Protein AF-A0A7R9YAB3-F1 (afdb_monomer_lite)

Organism: NCBI:txid172671

Secondary structure (DSSP, 8-state):
--------------PPPPTT-HHHHHHHHHHHHHHHHHGGGS-TTPPP---HHHHHHHHHHHHHHHHHS-SS---PSS-------TT-HHHHHHHHHHH---S-----

Sequence (108 aa):
MANNGSGNNEAATVTPPPPGDAEAEDAFVSEIIDELLEVRGARPGQLVRLSLQQITWLCTRARQIFLDQPMLLELAAPLKICGDVHGQYYDLLRLFEYGGVSPEGHHP

Foldseek 3Di:
DDDDPPPPPPPPCPPQDDPPDVVSVVVLVVVVVVLLLVCLPPDQPDDRDDDPVSVVVVVVVVVVVVVVDDPDDDDDDDDDDDDDCPPRSNVVSVCCVVVPVPPDPDDD

pLDDT: mean 73.59, std 16.18, range [33.53, 90.62]

Structure (mmCIF, N/CA/C/O backbone):
data_AF-A0A7R9YAB3-F1
#
_entry.id   AF-A0A7R9YAB3-F1
#
loop_
_atom_site.group_PDB
_atom_site.id
_atom_site.type_symbol
_atom_site.label_atom_id
_atom_site.label_alt_id
_atom_site.label_comp_id
_atom_site.label_asym_id
_atom_site.label_entity_id
_atom_site.label_seq_id
_atom_site.pdbx_PDB_ins_code
_atom_site.Cartn_x
_atom_site.Cartn_y
_atom_site.Cartn_z
_atom_site.occupancy
_atom_site.B_iso_or_equiv
_atom_site.auth_seq_id
_atom_site.auth_comp_id
_atom_site.auth_asym_id
_atom_site.auth_atom_id
_atom_site.pdbx_PDB_model_num
ATOM 1 N N . MET A 1 1 ? 22.317 42.565 -0.886 1.00 41.75 1 MET A N 1
ATOM 2 C CA . MET A 1 1 ? 21.255 42.554 -1.915 1.00 41.75 1 MET A CA 1
ATOM 3 C C . MET A 1 1 ? 21.146 41.141 -2.465 1.00 41.75 1 MET A C 1
ATOM 5 O O . MET A 1 1 ? 22.153 40.686 -2.977 1.00 41.75 1 MET A O 1
ATOM 9 N N . ALA A 1 2 ? 19.975 40.511 -2.271 1.00 46.88 2 ALA A N 1
ATOM 10 C CA . ALA A 1 2 ? 19.315 39.453 -3.068 1.00 46.88 2 ALA A CA 1
ATOM 11 C C . ALA A 1 2 ? 20.154 38.233 -3.549 1.00 46.88 2 ALA A C 1
ATOM 13 O O . ALA A 1 2 ? 21.220 38.393 -4.113 1.00 46.88 2 ALA A O 1
ATOM 14 N N . ASN A 1 3 ? 19.730 36.971 -3.454 1.00 46.16 3 ASN A N 1
ATOM 15 C CA . ASN A 1 3 ? 18.385 36.414 -3.359 1.00 46.16 3 ASN A CA 1
ATOM 16 C C . ASN A 1 3 ? 18.479 34.947 -2.888 1.00 46.16 3 ASN A C 1
ATOM 18 O O . ASN A 1 3 ? 19.230 34.166 -3.471 1.00 46.16 3 ASN A O 1
ATOM 22 N N . ASN A 1 4 ? 17.682 34.575 -1.886 1.00 48.88 4 ASN A N 1
ATOM 23 C CA . ASN A 1 4 ? 17.356 33.182 -1.600 1.00 48.88 4 ASN A CA 1
ATOM 24 C C . ASN A 1 4 ? 16.387 32.693 -2.685 1.00 48.88 4 ASN A C 1
ATOM 26 O O . ASN A 1 4 ? 15.224 33.091 -2.705 1.00 48.88 4 ASN A O 1
ATOM 30 N N . GLY A 1 5 ? 16.857 31.827 -3.580 1.00 47.94 5 GLY A N 1
ATOM 31 C CA . GLY A 1 5 ? 16.009 31.097 -4.521 1.00 47.94 5 GLY A CA 1
ATOM 32 C C . GLY A 1 5 ? 15.330 29.923 -3.830 1.00 47.94 5 GLY A C 1
ATOM 33 O O . GLY A 1 5 ? 15.774 28.786 -3.957 1.00 47.94 5 GLY A O 1
ATOM 34 N N . SER A 1 6 ? 14.270 30.222 -3.079 1.00 49.72 6 SER A N 1
ATOM 35 C CA . SER A 1 6 ? 13.318 29.243 -2.555 1.00 49.72 6 SER A CA 1
ATOM 36 C C . SER A 1 6 ? 12.574 28.606 -3.734 1.00 49.72 6 SER A C 1
ATOM 38 O O . SER A 1 6 ? 11.537 29.098 -4.169 1.00 49.72 6 SER A O 1
ATOM 40 N N . GLY A 1 7 ? 13.125 27.528 -4.288 1.00 42.25 7 GLY A N 1
ATOM 41 C CA . GLY A 1 7 ? 12.384 26.606 -5.143 1.00 42.25 7 GLY A CA 1
ATOM 42 C C . GLY A 1 7 ? 11.499 25.743 -4.257 1.00 42.25 7 GLY A C 1
ATOM 43 O O . GLY A 1 7 ? 11.808 24.581 -4.011 1.00 42.25 7 GLY A O 1
ATOM 44 N N . ASN A 1 8 ? 10.463 26.353 -3.682 1.00 47.34 8 ASN A N 1
ATOM 45 C CA . ASN A 1 8 ? 9.457 25.628 -2.928 1.00 47.34 8 ASN A CA 1
ATOM 46 C C . ASN A 1 8 ? 8.755 24.702 -3.910 1.00 47.34 8 ASN A C 1
ATOM 48 O O . ASN A 1 8 ? 8.099 25.170 -4.836 1.00 47.34 8 ASN A O 1
ATOM 52 N N . ASN A 1 9 ? 8.934 23.402 -3.686 1.00 50.38 9 ASN A N 1
ATOM 53 C CA . ASN A 1 9 ? 8.093 22.359 -4.239 1.00 50.38 9 ASN A CA 1
ATOM 54 C C . ASN A 1 9 ? 6.643 22.823 -4.122 1.00 50.38 9 ASN A C 1
ATOM 56 O O . ASN A 1 9 ? 6.139 22.998 -3.009 1.00 50.38 9 ASN A O 1
ATOM 60 N N . GLU A 1 10 ? 6.009 23.051 -5.266 1.00 44.78 10 GLU A N 1
ATOM 61 C CA . GLU A 1 10 ? 4.565 23.139 -5.376 1.00 44.78 10 GLU A CA 1
ATOM 62 C C . GLU A 1 10 ? 4.031 21.810 -4.844 1.00 44.78 10 GLU A C 1
ATOM 64 O O . GLU A 1 10 ? 4.036 20.784 -5.520 1.00 44.78 10 GLU A O 1
ATOM 69 N N . ALA A 1 11 ? 3.700 21.810 -3.553 1.00 45.22 11 ALA A N 1
ATOM 70 C CA . ALA A 1 11 ? 2.953 20.756 -2.913 1.00 45.22 11 ALA A CA 1
ATOM 71 C C . ALA A 1 11 ? 1.611 20.731 -3.633 1.00 45.22 11 ALA A C 1
ATOM 73 O O . ALA A 1 11 ? 0.741 21.554 -3.347 1.00 45.22 11 ALA A O 1
ATOM 74 N N . ALA A 1 12 ? 1.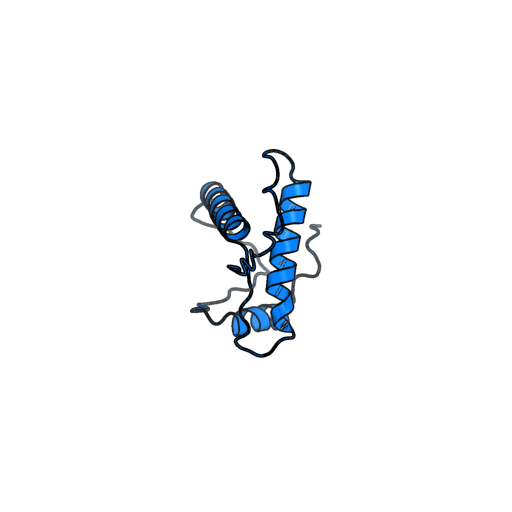494 19.839 -4.619 1.00 47.62 12 ALA A N 1
ATOM 75 C CA . ALA A 1 12 ? 0.223 19.445 -5.182 1.00 47.62 12 ALA A CA 1
ATOM 76 C C . ALA A 1 12 ? -0.698 19.169 -3.994 1.00 47.62 12 ALA A C 1
ATOM 78 O O . ALA A 1 12 ? -0.440 18.297 -3.163 1.00 47.62 12 ALA A O 1
ATOM 79 N N . THR A 1 13 ? -1.693 20.031 -3.844 1.00 45.34 13 THR A N 1
ATOM 80 C CA . THR A 1 13 ? -2.671 20.018 -2.769 1.00 45.34 13 THR A CA 1
ATOM 81 C C . THR A 1 13 ? -3.620 18.851 -2.999 1.00 45.34 13 THR A C 1
ATOM 83 O O . THR A 1 13 ? -4.788 19.063 -3.319 1.00 45.34 13 THR A O 1
ATOM 86 N N . VAL A 1 14 ? -3.135 17.616 -2.868 1.00 57.91 14 VAL A N 1
ATOM 87 C CA . VAL A 1 14 ? -4.018 16.458 -2.768 1.00 57.91 14 VAL A CA 1
ATOM 88 C C . VAL A 1 14 ? -4.527 16.452 -1.337 1.00 57.91 14 VAL A C 1
ATOM 90 O O . VAL A 1 14 ? -3.925 15.908 -0.413 1.00 57.91 14 VAL A O 1
ATOM 93 N N . THR A 1 15 ? -5.601 17.208 -1.133 1.00 61.09 15 THR A N 1
ATOM 94 C CA . THR A 1 15 ? -6.268 17.266 0.161 1.00 61.09 15 THR A CA 1
ATOM 95 C C . THR A 1 15 ? -6.844 15.874 0.409 1.00 61.09 15 THR A C 1
ATOM 97 O O . THR A 1 15 ? -7.540 15.372 -0.475 1.00 61.09 15 THR A O 1
ATOM 100 N N . PRO A 1 16 ? -6.539 15.221 1.547 1.00 62.97 16 PRO A N 1
ATOM 101 C CA . PRO A 1 16 ? -7.085 13.901 1.827 1.00 62.97 16 PRO A CA 1
ATOM 102 C C . PRO A 1 16 ? -8.616 13.968 1.751 1.00 62.97 16 PRO A C 1
ATOM 104 O O . PRO A 1 16 ? -9.187 14.974 2.196 1.00 62.97 16 PRO A O 1
ATOM 107 N N . PRO A 1 17 ? -9.269 12.942 1.175 1.00 64.88 17 PRO A N 1
ATOM 108 C CA . PRO A 1 17 ? -10.709 12.960 0.982 1.00 64.88 17 PRO A CA 1
ATOM 109 C C . PRO A 1 17 ? -11.411 13.208 2.326 1.00 64.88 17 PRO A C 1
ATOM 111 O O . PRO A 1 17 ? -10.975 12.676 3.357 1.00 64.88 17 PRO A O 1
ATOM 114 N N . PRO A 1 18 ? -12.455 14.054 2.356 1.00 63.22 18 PRO A N 1
ATOM 115 C CA . PRO A 1 18 ? -13.238 14.256 3.563 1.00 63.22 18 PRO A CA 1
ATOM 116 C C . PRO A 1 18 ? -13.835 12.915 4.030 1.00 63.22 18 PRO A C 1
ATOM 118 O O . PRO A 1 18 ? -14.231 12.087 3.208 1.00 63.22 18 PRO A O 1
ATOM 121 N N . PRO A 1 19 ? -13.890 12.667 5.351 1.00 62.88 19 PRO A N 1
ATOM 122 C CA . PRO A 1 19 ? -14.380 11.403 5.884 1.00 62.88 19 PRO A CA 1
ATOM 123 C C . PRO A 1 19 ? -15.870 11.237 5.555 1.00 62.88 19 PRO A C 1
ATOM 125 O O . PRO A 1 19 ? -16.703 11.957 6.103 1.00 62.88 19 PRO A O 1
ATOM 128 N N . GLY A 1 20 ? -16.197 10.285 4.677 1.00 64.88 20 GLY A N 1
ATOM 129 C CA . GLY A 1 20 ? -17.578 9.945 4.312 1.00 64.88 20 GLY A CA 1
ATOM 130 C C . GLY A 1 20 ? -17.830 9.733 2.818 1.00 64.88 20 GLY A C 1
ATOM 131 O O . GLY A 1 20 ? -18.824 9.095 2.477 1.00 64.88 20 GLY A O 1
ATOM 132 N N . ASP A 1 21 ? -16.925 10.188 1.948 1.00 75.69 21 ASP A N 1
ATOM 133 C CA . ASP A 1 21 ? -17.105 10.113 0.495 1.00 75.69 21 ASP A CA 1
ATOM 134 C C . ASP A 1 21 ? -16.304 8.942 -0.095 1.00 75.69 21 ASP A C 1
ATOM 136 O O . ASP A 1 21 ? -15.131 9.082 -0.443 1.00 75.69 21 ASP A O 1
ATOM 140 N N . ALA A 1 22 ? -16.941 7.771 -0.218 1.00 76.81 22 ALA A N 1
ATOM 141 C CA . ALA A 1 22 ? -16.310 6.565 -0.772 1.00 76.81 22 ALA A CA 1
ATOM 142 C C . ALA A 1 22 ? -15.752 6.785 -2.192 1.00 76.81 22 ALA A C 1
ATOM 144 O O . ALA A 1 22 ? -14.655 6.333 -2.499 1.00 76.81 22 ALA A O 1
ATOM 145 N N . GLU A 1 23 ? -16.450 7.561 -3.026 1.00 79.00 23 GLU A N 1
ATOM 146 C CA . GLU A 1 23 ? -16.000 7.908 -4.383 1.00 79.00 23 GLU A CA 1
ATOM 147 C C . GLU A 1 23 ? -14.689 8.714 -4.379 1.00 79.00 23 GLU A C 1
ATOM 149 O O . GLU A 1 23 ? -13.849 8.554 -5.263 1.00 79.00 23 GLU A O 1
ATOM 154 N N . ALA A 1 24 ? -14.489 9.567 -3.369 1.00 80.31 24 ALA A N 1
ATOM 155 C CA . ALA A 1 24 ? -13.267 10.349 -3.225 1.00 80.31 24 ALA A CA 1
ATOM 156 C C . ALA A 1 24 ? -12.107 9.493 -2.690 1.00 80.31 24 ALA A C 1
ATOM 158 O O . ALA A 1 24 ? -10.963 9.702 -3.092 1.00 80.31 24 ALA A O 1
ATOM 159 N N . GLU A 1 25 ? -12.392 8.517 -1.818 1.00 81.75 25 GLU A N 1
ATOM 160 C CA . GLU A 1 25 ? -11.401 7.513 -1.407 1.00 81.75 25 GLU A CA 1
ATOM 161 C C . GLU A 1 25 ? -10.942 6.672 -2.603 1.00 81.75 25 GLU A C 1
ATOM 163 O O . GLU A 1 25 ? -9.738 6.522 -2.808 1.00 81.75 25 GLU A O 1
ATOM 168 N N . ASP A 1 26 ? -11.874 6.185 -3.423 1.00 84.19 26 ASP A N 1
ATOM 169 C CA . ASP A 1 26 ? -11.561 5.374 -4.604 1.00 84.19 26 ASP A CA 1
ATOM 170 C C . ASP A 1 26 ? -10.755 6.164 -5.643 1.00 84.19 26 ASP A C 1
ATOM 172 O O . ASP A 1 26 ? -9.779 5.650 -6.199 1.00 84.19 26 ASP A O 1
ATOM 176 N N . ALA A 1 27 ? -11.103 7.434 -5.872 1.00 84.38 27 ALA A N 1
ATOM 177 C CA . ALA A 1 27 ? -10.340 8.319 -6.751 1.00 84.38 27 ALA A CA 1
ATOM 178 C C . ALA A 1 27 ? -8.908 8.545 -6.234 1.00 84.38 27 ALA A C 1
ATOM 180 O O . ALA A 1 27 ? -7.951 8.460 -7.003 1.00 84.38 27 ALA A O 1
ATOM 181 N N . PHE A 1 28 ? -8.748 8.767 -4.926 1.00 85.88 28 PHE A N 1
ATOM 182 C CA . PHE A 1 28 ? -7.442 8.959 -4.293 1.00 85.88 28 PHE A CA 1
ATOM 183 C C . PHE A 1 28 ? -6.577 7.690 -4.343 1.00 85.88 28 PHE A C 1
ATOM 185 O O . PHE A 1 28 ? -5.376 7.752 -4.601 1.00 85.88 28 PHE A O 1
ATOM 192 N N . VAL A 1 29 ? -7.181 6.517 -4.131 1.00 88.06 29 VAL A N 1
ATOM 193 C CA . VAL A 1 29 ? -6.501 5.222 -4.281 1.00 88.06 29 VAL A CA 1
ATOM 194 C C . VAL A 1 29 ? -6.069 5.004 -5.727 1.00 88.06 29 VAL A C 1
ATOM 196 O O . VAL A 1 29 ? -4.937 4.583 -5.961 1.00 88.06 29 VAL A O 1
ATOM 199 N N . SER A 1 30 ? -6.939 5.317 -6.688 1.00 86.31 30 SER A N 1
ATOM 200 C CA . SER A 1 30 ? -6.646 5.173 -8.117 1.00 86.31 30 SER A CA 1
ATOM 201 C C . SER A 1 30 ? -5.458 6.040 -8.538 1.00 86.31 30 SER A C 1
ATOM 203 O O . SER A 1 30 ? -4.553 5.540 -9.196 1.00 86.31 30 SER A O 1
ATOM 205 N N . GLU A 1 31 ? -5.389 7.288 -8.066 1.00 87.81 31 GLU A N 1
ATOM 206 C CA . GLU A 1 31 ? -4.250 8.184 -8.312 1.00 87.81 31 GLU A CA 1
ATOM 207 C C . GLU A 1 31 ? -2.926 7.592 -7.793 1.00 87.81 31 GLU A C 1
ATOM 209 O O . GLU A 1 31 ? -1.922 7.573 -8.506 1.00 87.81 31 GLU A O 1
ATOM 214 N N . ILE A 1 32 ? -2.924 7.044 -6.571 1.00 88.06 32 ILE A N 1
ATOM 215 C CA . ILE A 1 32 ? -1.737 6.390 -5.993 1.00 88.06 32 ILE A CA 1
ATOM 216 C C . ILE A 1 32 ? -1.336 5.154 -6.807 1.00 88.06 32 ILE A C 1
ATOM 218 O O . ILE A 1 32 ? -0.145 4.903 -7.010 1.00 88.06 32 ILE A O 1
ATOM 222 N N . ILE A 1 33 ? -2.313 4.356 -7.245 1.00 88.12 33 ILE A N 1
ATOM 223 C CA . ILE A 1 33 ? -2.069 3.159 -8.057 1.00 88.12 33 ILE A CA 1
ATOM 224 C C . ILE A 1 33 ? -1.449 3.547 -9.398 1.00 88.12 33 ILE A C 1
ATOM 226 O O . ILE A 1 33 ? -0.469 2.920 -9.800 1.00 88.12 33 ILE A O 1
ATOM 230 N N . ASP A 1 34 ? -1.972 4.573 -10.064 1.00 86.25 34 ASP A N 1
ATOM 231 C CA . ASP A 1 34 ? -1.445 5.040 -11.342 1.00 86.25 34 ASP A CA 1
ATOM 232 C C . ASP A 1 34 ? 0.015 5.486 -11.198 1.00 86.25 34 ASP A C 1
ATOM 234 O O . ASP A 1 34 ? 0.873 5.004 -11.941 1.00 86.25 34 ASP A O 1
ATOM 238 N N . GLU A 1 35 ? 0.335 6.282 -10.172 1.00 86.56 35 GLU A N 1
ATOM 239 C CA . GLU A 1 35 ? 1.709 6.729 -9.904 1.00 86.56 35 GLU A CA 1
ATOM 240 C C . GLU A 1 35 ? 2.668 5.550 -9.638 1.00 86.56 35 GLU A C 1
ATOM 242 O O . GLU A 1 35 ? 3.798 5.504 -10.134 1.00 86.56 35 GLU A O 1
ATOM 247 N N . LEU A 1 36 ? 2.208 4.545 -8.887 1.00 84.75 36 LEU A N 1
ATOM 248 C CA . LEU A 1 36 ? 2.954 3.312 -8.630 1.00 84.75 36 LEU A CA 1
ATOM 249 C C . LEU A 1 36 ? 3.157 2.480 -9.911 1.00 84.75 36 LEU A C 1
ATOM 251 O O . LEU A 1 36 ? 4.214 1.879 -10.108 1.00 84.75 3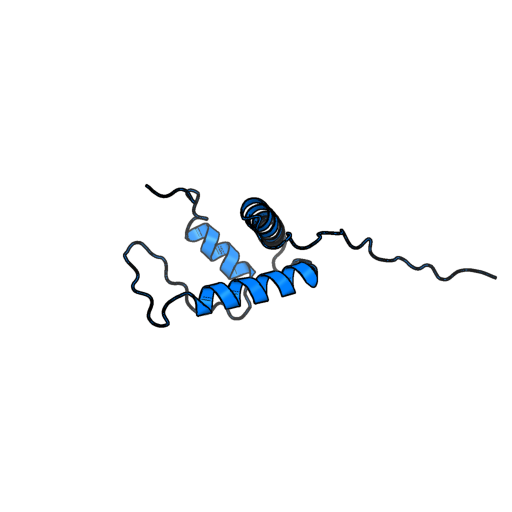6 LEU A O 1
ATOM 255 N N . LEU A 1 37 ? 2.176 2.454 -10.812 1.00 84.19 37 LEU A N 1
ATOM 256 C CA . LEU A 1 37 ? 2.232 1.672 -12.046 1.00 84.19 37 LEU A CA 1
ATOM 257 C C . LEU A 1 37 ? 2.992 2.361 -13.188 1.00 84.19 37 LEU A C 1
ATOM 259 O O . LEU A 1 37 ? 3.390 1.666 -14.130 1.00 84.19 37 LEU A O 1
ATOM 263 N N . GLU A 1 38 ? 3.237 3.672 -13.129 1.00 81.44 38 GLU A N 1
ATOM 264 C CA . GLU A 1 38 ? 4.018 4.395 -14.144 1.00 81.44 38 GLU A CA 1
ATOM 265 C C . GLU A 1 38 ? 5.454 3.863 -14.270 1.00 81.44 38 GLU A C 1
ATOM 267 O O . GLU A 1 38 ? 5.995 3.741 -15.374 1.00 81.44 38 GLU A O 1
ATOM 272 N N . VAL A 1 39 ? 6.079 3.460 -13.159 1.00 81.00 39 VAL A N 1
ATOM 273 C CA . VAL A 1 39 ? 7.478 2.990 -13.169 1.00 81.00 39 VAL A CA 1
ATOM 274 C C . VAL A 1 39 ? 7.657 1.596 -13.776 1.00 81.00 39 VAL A C 1
ATOM 276 O O . VAL A 1 39 ? 8.787 1.169 -14.012 1.00 81.00 39 VAL A O 1
ATOM 279 N N . ARG A 1 40 ? 6.562 0.905 -14.108 1.00 73.06 40 ARG A N 1
ATOM 280 C CA . ARG A 1 40 ? 6.563 -0.373 -14.840 1.00 73.06 40 ARG A CA 1
ATOM 281 C C . ARG A 1 40 ? 7.206 -0.265 -16.222 1.00 73.06 40 ARG A C 1
ATOM 283 O O . ARG A 1 40 ? 7.906 -1.181 -16.640 1.00 73.06 40 ARG A O 1
ATOM 290 N N . GLY A 1 41 ? 6.985 0.848 -16.924 1.00 68.25 41 GLY A N 1
ATOM 291 C CA . GLY A 1 41 ? 7.596 1.107 -18.234 1.00 68.25 41 GLY A CA 1
ATOM 292 C C . GLY A 1 41 ? 9.001 1.709 -18.145 1.00 68.25 41 GLY A C 1
ATOM 293 O O . GLY A 1 41 ? 9.675 1.877 -19.164 1.00 68.25 41 GLY A O 1
ATOM 294 N N . ALA A 1 42 ? 9.440 2.061 -16.938 1.00 71.62 42 ALA A N 1
ATOM 295 C CA . ALA A 1 42 ? 10.687 2.757 -16.706 1.00 71.62 42 ALA A CA 1
ATOM 296 C C . ALA A 1 42 ? 11.852 1.803 -16.413 1.00 71.62 42 ALA A C 1
ATOM 298 O O . ALA A 1 42 ? 11.709 0.583 -16.312 1.00 71.62 42 ALA A O 1
ATOM 299 N N . ARG A 1 43 ? 13.060 2.365 -16.302 1.00 73.12 43 ARG A N 1
ATOM 300 C CA . ARG A 1 43 ? 14.256 1.569 -16.007 1.00 73.12 43 ARG A CA 1
ATOM 301 C C . ARG A 1 43 ? 14.146 0.963 -14.597 1.00 73.12 43 ARG A C 1
ATOM 303 O O . ARG A 1 43 ? 13.749 1.679 -13.674 1.00 73.12 43 ARG A O 1
ATOM 310 N N . PRO A 1 44 ? 14.555 -0.306 -14.400 1.00 70.50 44 PRO A N 1
ATOM 311 C CA . PRO A 1 44 ? 14.618 -0.908 -13.071 1.00 70.50 44 PRO A CA 1
ATOM 312 C C . PRO A 1 44 ? 15.430 -0.025 -12.114 1.00 70.50 44 PRO A C 1
ATOM 314 O O . PRO A 1 44 ? 16.542 0.386 -12.448 1.00 70.50 44 PRO A O 1
ATOM 317 N N . GLY A 1 45 ? 14.864 0.281 -10.943 1.00 70.44 45 GLY A N 1
ATOM 318 C CA . GLY A 1 45 ? 15.466 1.184 -9.954 1.00 70.44 45 GLY A CA 1
ATOM 319 C C . GLY A 1 45 ? 14.941 2.625 -9.978 1.00 70.44 45 GLY A C 1
ATOM 320 O O . GLY A 1 45 ? 15.433 3.451 -9.210 1.00 70.44 45 GLY A O 1
ATOM 321 N N . GLN A 1 46 ? 13.946 2.943 -10.814 1.00 78.75 46 GLN A N 1
ATOM 322 C CA . GLN A 1 46 ? 13.235 4.218 -10.717 1.00 78.75 46 GLN A CA 1
ATOM 323 C C . GLN A 1 46 ? 12.402 4.283 -9.429 1.00 78.75 46 GLN A C 1
ATOM 325 O O . GLN A 1 46 ? 11.631 3.376 -9.123 1.00 78.75 46 GLN A O 1
ATOM 330 N N . LEU A 1 47 ? 12.574 5.372 -8.677 1.00 77.19 47 LEU A N 1
ATOM 331 C CA . LEU A 1 47 ? 11.820 5.645 -7.457 1.00 77.19 47 LEU A CA 1
ATOM 332 C C . LEU A 1 47 ? 10.474 6.293 -7.804 1.00 77.19 47 LEU A C 1
ATOM 334 O O . LEU A 1 47 ? 10.438 7.245 -8.584 1.00 77.19 47 LEU A O 1
ATOM 338 N N . VAL A 1 48 ? 9.398 5.809 -7.183 1.00 82.50 48 VAL A N 1
ATOM 339 C CA . VAL A 1 48 ? 8.077 6.461 -7.188 1.00 82.50 48 VAL A CA 1
ATOM 340 C C . VAL A 1 48 ? 8.073 7.555 -6.118 1.00 82.50 48 VAL A C 1
ATOM 342 O O . VAL A 1 48 ? 8.645 7.358 -5.041 1.00 82.50 48 VAL A O 1
ATOM 345 N N . ARG A 1 49 ? 7.474 8.718 -6.394 1.00 82.31 49 ARG A N 1
ATOM 346 C CA . ARG A 1 49 ? 7.532 9.892 -5.509 1.00 82.31 49 ARG A CA 1
ATOM 347 C C . ARG A 1 49 ? 6.177 10.206 -4.879 1.00 82.31 49 ARG A C 1
ATOM 349 O O . ARG A 1 49 ? 5.679 11.316 -5.012 1.00 82.31 49 ARG A O 1
ATOM 356 N N . LEU A 1 50 ? 5.687 9.284 -4.057 1.00 85.75 50 LEU A N 1
ATOM 357 C CA . LEU A 1 50 ? 4.486 9.526 -3.262 1.00 85.75 50 LEU A CA 1
ATOM 358 C C . LEU A 1 50 ? 4.710 10.641 -2.230 1.00 85.75 50 LEU A C 1
ATOM 360 O O . LEU A 1 50 ? 5.749 10.718 -1.562 1.00 85.75 50 LEU A O 1
ATOM 364 N N . SER A 1 51 ? 3.702 11.486 -2.055 1.00 87.38 51 SER A N 1
ATOM 365 C CA . SER A 1 51 ? 3.677 12.495 -1.001 1.00 87.38 51 SER A CA 1
ATOM 366 C C . SER A 1 51 ? 3.533 11.855 0.386 1.00 87.38 51 SER A C 1
ATOM 368 O O . SER A 1 51 ? 2.946 10.784 0.566 1.00 87.38 51 SER A O 1
ATOM 370 N N . LEU A 1 52 ? 4.020 12.553 1.417 1.00 86.50 52 LEU A N 1
ATOM 371 C CA . LEU A 1 52 ? 3.871 12.109 2.808 1.00 86.50 52 LEU A CA 1
ATOM 372 C C . LEU A 1 52 ? 2.394 11.918 3.198 1.00 86.50 52 LEU A C 1
ATOM 374 O O . LEU A 1 52 ? 2.074 11.031 3.989 1.00 86.50 52 LEU A O 1
ATOM 378 N N . GLN A 1 53 ? 1.500 12.741 2.643 1.00 84.38 53 GLN A N 1
ATOM 379 C CA . GLN A 1 53 ? 0.064 12.676 2.905 1.00 84.38 53 GLN A CA 1
ATOM 380 C C . GLN A 1 53 ? -0.552 11.396 2.331 1.00 84.38 53 GLN A C 1
ATOM 382 O O . GLN A 1 53 ? -1.240 10.692 3.069 1.00 84.38 53 GLN A O 1
ATOM 387 N N . GLN A 1 54 ? -0.229 11.040 1.082 1.00 86.12 54 GLN A N 1
ATOM 388 C CA . GLN A 1 54 ? -0.661 9.781 0.457 1.00 86.12 54 GLN A CA 1
ATOM 389 C C . GLN A 1 54 ? -0.189 8.563 1.251 1.00 86.12 54 GLN A C 1
ATOM 391 O O . GLN A 1 54 ? -0.993 7.693 1.579 1.00 86.12 54 GLN A O 1
ATOM 396 N N . ILE A 1 55 ? 1.089 8.531 1.644 1.00 88.81 55 ILE A N 1
ATOM 397 C CA . ILE A 1 55 ? 1.651 7.419 2.426 1.00 88.81 55 ILE A CA 1
ATOM 398 C C . ILE A 1 55 ? 0.952 7.299 3.787 1.00 88.81 55 ILE A C 1
ATOM 400 O O . ILE A 1 55 ? 0.552 6.210 4.194 1.00 88.81 55 ILE A O 1
ATOM 404 N N . THR A 1 56 ? 0.776 8.420 4.491 1.00 89.31 56 THR A N 1
ATOM 405 C CA . THR A 1 56 ? 0.153 8.430 5.824 1.00 89.31 56 THR A CA 1
ATOM 406 C C . THR A 1 56 ? -1.302 7.972 5.761 1.00 89.31 56 THR A C 1
ATOM 408 O O . THR A 1 56 ? -1.739 7.177 6.600 1.00 89.31 56 THR A O 1
ATOM 411 N N . TRP A 1 57 ? -2.048 8.443 4.759 1.00 88.94 57 TRP A N 1
ATOM 412 C CA . TRP A 1 57 ? -3.429 8.033 4.533 1.00 88.94 57 TRP A CA 1
ATOM 413 C C . TRP A 1 57 ? -3.514 6.539 4.209 1.00 88.94 57 TRP A C 1
ATOM 415 O O . TRP A 1 57 ? -4.260 5.823 4.874 1.00 88.94 57 TRP A O 1
ATOM 425 N N . LEU A 1 58 ? -2.674 6.044 3.291 1.00 88.88 58 LEU A N 1
ATOM 426 C CA . LEU A 1 58 ? -2.641 4.635 2.895 1.00 88.88 58 LEU A CA 1
ATOM 427 C C . LEU A 1 58 ? -2.358 3.720 4.092 1.00 88.88 58 LEU A C 1
ATOM 429 O O . LEU A 1 58 ? -3.080 2.752 4.316 1.00 88.88 58 LEU A O 1
ATOM 433 N N . CYS A 1 59 ? -1.354 4.051 4.911 1.00 90.19 59 CYS A N 1
ATOM 434 C CA . CYS A 1 59 ? -1.042 3.291 6.121 1.00 90.19 59 CYS A CA 1
ATOM 435 C C . CYS A 1 59 ? -2.201 3.297 7.127 1.00 90.19 59 CYS A C 1
ATOM 437 O O . CYS A 1 59 ? -2.497 2.270 7.740 1.00 90.19 59 CYS A O 1
ATOM 439 N N . THR A 1 60 ? -2.866 4.442 7.298 1.00 89.38 60 THR A N 1
ATOM 440 C CA . THR A 1 60 ? -3.996 4.576 8.227 1.00 89.38 60 THR A CA 1
ATOM 441 C C . THR A 1 60 ? -5.193 3.755 7.755 1.00 89.38 60 THR A C 1
ATOM 443 O O . THR A 1 60 ? -5.785 3.023 8.550 1.00 89.38 60 THR A O 1
ATOM 446 N N . ARG A 1 61 ? -5.512 3.826 6.459 1.00 88.38 61 ARG A N 1
ATOM 447 C CA . ARG A 1 61 ? -6.633 3.108 5.852 1.00 88.38 61 ARG A CA 1
ATOM 448 C C . ARG A 1 61 ? -6.391 1.603 5.820 1.00 88.38 61 ARG A C 1
ATOM 450 O O . ARG A 1 61 ? -7.243 0.847 6.276 1.00 88.38 61 ARG A O 1
ATOM 457 N N . ALA A 1 62 ? -5.204 1.167 5.396 1.00 89.00 62 ALA A N 1
ATOM 458 C CA . ALA A 1 62 ? -4.820 -0.243 5.407 1.00 89.00 62 ALA A CA 1
ATOM 459 C C . ALA A 1 62 ? -4.902 -0.836 6.820 1.00 89.00 62 ALA A C 1
ATOM 461 O O . ALA A 1 62 ? -5.436 -1.926 7.008 1.00 89.00 62 ALA A O 1
ATOM 462 N N . ARG A 1 63 ? -4.449 -0.093 7.841 1.00 90.62 63 ARG A N 1
ATOM 463 C CA . ARG A 1 63 ? -4.566 -0.522 9.240 1.00 90.62 63 ARG A CA 1
ATOM 464 C C . ARG A 1 63 ? -6.019 -0.738 9.663 1.00 90.62 63 ARG A C 1
ATOM 466 O O . ARG A 1 63 ? -6.276 -1.689 10.390 1.00 90.62 63 ARG A O 1
ATOM 473 N N . GLN A 1 64 ? -6.945 0.134 9.264 1.00 88.06 64 GLN A N 1
ATOM 474 C CA . GLN A 1 64 ? -8.369 -0.049 9.570 1.00 88.06 64 GLN A CA 1
ATOM 475 C C . GLN A 1 64 ? -8.907 -1.325 8.918 1.00 88.06 64 GLN A C 1
ATOM 477 O O . GLN A 1 64 ? -9.475 -2.157 9.613 1.00 88.06 64 GLN A O 1
ATOM 482 N N . ILE A 1 65 ? -8.614 -1.536 7.631 1.00 88.06 65 ILE A N 1
ATOM 483 C CA . ILE A 1 65 ? -9.038 -2.736 6.894 1.00 88.06 65 ILE A CA 1
ATOM 484 C C . ILE A 1 65 ? -8.515 -4.012 7.568 1.00 88.06 65 ILE A C 1
ATOM 486 O O . ILE A 1 65 ? -9.272 -4.957 7.764 1.00 88.06 65 ILE A O 1
ATOM 490 N N . PHE A 1 66 ? -7.245 -4.038 7.984 1.00 87.00 66 PHE A N 1
ATOM 491 C CA . PHE A 1 66 ? -6.677 -5.195 8.683 1.00 87.00 66 PHE A CA 1
ATOM 492 C C . PHE A 1 66 ? -7.290 -5.451 10.065 1.00 87.00 66 PHE A C 1
ATOM 494 O O . PHE A 1 66 ? -7.251 -6.585 10.531 1.00 87.00 66 PHE A O 1
ATOM 501 N N . LEU A 1 67 ? -7.818 -4.423 10.736 1.00 88.56 67 LEU A N 1
ATOM 502 C CA . LEU A 1 67 ? -8.511 -4.582 12.018 1.00 88.56 67 LEU A CA 1
ATOM 503 C C . LEU A 1 67 ? -9.955 -5.055 11.842 1.00 88.56 67 LEU A C 1
ATOM 505 O O . LEU A 1 67 ? -10.458 -5.773 12.704 1.00 88.56 67 LEU A O 1
ATOM 509 N N . ASP A 1 68 ? -10.597 -4.659 10.745 1.00 89.25 68 ASP A N 1
ATOM 510 C CA . ASP A 1 68 ? -11.959 -5.075 10.409 1.00 89.25 68 ASP A CA 1
ATOM 511 C C . ASP A 1 68 ? -11.996 -6.509 9.843 1.00 89.25 68 ASP A C 1
ATOM 513 O O . ASP A 1 68 ? -13.011 -7.200 9.953 1.00 89.25 68 ASP A O 1
ATOM 517 N N . GLN A 1 69 ? -10.890 -6.986 9.261 1.00 86.94 69 GLN A N 1
ATOM 518 C CA . GLN A 1 69 ? -10.752 -8.351 8.751 1.00 86.94 69 GLN A CA 1
ATOM 519 C C . GLN A 1 69 ? -10.386 -9.368 9.853 1.00 86.94 69 GLN A C 1
ATOM 521 O O . GLN A 1 69 ? -9.630 -9.059 10.776 1.00 86.94 69 GLN A O 1
ATOM 526 N N . PRO A 1 70 ? -10.871 -10.623 9.764 1.00 86.25 70 PRO A N 1
ATOM 527 C CA . PRO A 1 70 ? -10.506 -11.669 10.712 1.00 86.25 70 PRO A CA 1
ATOM 528 C C . PRO A 1 70 ? -9.035 -12.079 10.551 1.00 86.25 70 PRO A C 1
ATOM 530 O O . PRO A 1 70 ? -8.536 -12.229 9.439 1.00 86.25 70 PRO A O 1
ATOM 533 N N . MET A 1 71 ? -8.350 -12.350 11.671 1.00 81.69 71 MET A N 1
ATOM 534 C CA . MET A 1 71 ? -6.946 -12.806 11.665 1.00 81.69 71 MET A CA 1
ATOM 535 C C . MET A 1 71 ? -6.734 -14.116 10.889 1.00 81.69 71 MET A C 1
ATOM 537 O O . MET A 1 71 ? -5.634 -14.375 10.405 1.00 81.69 71 MET A O 1
ATOM 541 N N . LEU A 1 72 ? -7.773 -14.950 10.796 1.00 88.19 72 LEU A N 1
ATOM 542 C CA . LEU A 1 72 ? -7.789 -16.146 9.965 1.00 88.19 72 LEU A CA 1
ATOM 543 C C . LEU A 1 72 ? -8.664 -15.870 8.740 1.00 88.19 72 LEU A C 1
ATOM 545 O O . LEU A 1 72 ? -9.889 -15.844 8.846 1.00 88.19 72 LEU A O 1
ATOM 549 N N . LEU A 1 73 ? -8.024 -15.648 7.592 1.00 84.75 73 LEU A N 1
ATOM 550 C CA . LEU A 1 73 ? -8.714 -15.456 6.319 1.00 84.75 73 LEU A CA 1
ATOM 551 C C . LEU A 1 73 ? -9.119 -16.815 5.736 1.00 84.75 73 LEU A C 1
ATOM 553 O O . LEU A 1 73 ? -8.265 -17.653 5.442 1.00 84.75 73 LEU A O 1
ATOM 557 N N . GLU A 1 74 ? -10.418 -17.016 5.531 1.00 82.38 74 GLU A N 1
ATOM 558 C CA . GLU A 1 74 ? -10.951 -18.148 4.773 1.00 82.38 74 GLU A CA 1
ATOM 559 C C . GLU A 1 74 ? -11.044 -17.753 3.296 1.00 82.38 74 GLU A C 1
ATOM 561 O O . GLU A 1 74 ? -11.904 -16.969 2.898 1.00 82.38 74 GLU A O 1
ATOM 566 N N . LEU A 1 75 ? -10.117 -18.257 2.479 1.00 84.94 75 LEU A N 1
ATOM 567 C CA . LEU A 1 75 ? -10.023 -17.911 1.062 1.00 84.94 75 LEU A CA 1
ATOM 568 C C . LEU A 1 75 ? -10.519 -19.063 0.181 1.00 84.94 75 LEU A C 1
ATOM 570 O O . LEU A 1 75 ? -10.130 -20.216 0.375 1.00 84.94 75 LEU A O 1
ATOM 574 N N . ALA A 1 76 ? -11.333 -18.741 -0.824 1.00 79.00 76 ALA A N 1
ATOM 575 C CA . ALA A 1 76 ? -11.759 -19.678 -1.860 1.00 79.00 76 ALA A CA 1
ATOM 576 C C . ALA A 1 76 ? -10.887 -19.533 -3.120 1.00 79.00 76 ALA A C 1
ATOM 578 O O . ALA A 1 76 ? -10.446 -18.440 -3.470 1.00 79.00 76 ALA A O 1
ATOM 579 N N . ALA A 1 77 ? -10.629 -20.642 -3.814 1.00 82.19 77 ALA A N 1
ATOM 580 C CA . ALA A 1 77 ? -9.924 -20.628 -5.097 1.00 82.19 77 ALA A CA 1
ATOM 581 C C . ALA A 1 77 ? -10.800 -20.006 -6.211 1.00 82.19 77 ALA A C 1
ATOM 583 O O . ALA A 1 77 ? -12.023 -20.144 -6.141 1.00 82.19 77 ALA A O 1
ATOM 584 N N . PRO A 1 78 ? -10.216 -19.399 -7.269 1.00 80.25 78 PRO A N 1
ATOM 585 C CA . PRO A 1 78 ? -8.790 -19.324 -7.614 1.00 80.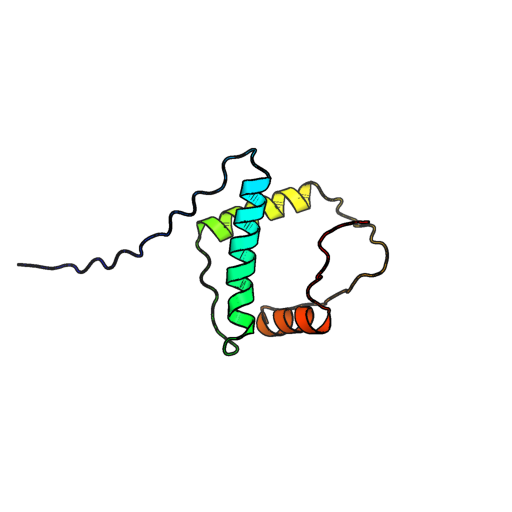25 78 PRO A CA 1
ATOM 586 C C . PRO A 1 78 ? -8.079 -18.075 -7.058 1.00 80.25 78 PRO A C 1
ATOM 588 O O . PRO A 1 78 ? -8.514 -16.951 -7.277 1.00 80.25 78 PRO A O 1
ATOM 591 N N . LEU A 1 79 ? -6.923 -18.26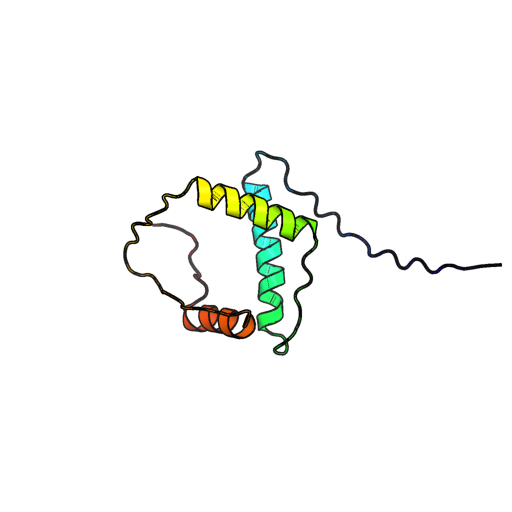6 -6.414 1.00 80.00 79 LEU A N 1
ATOM 592 C CA . LEU A 1 79 ? -6.071 -17.180 -5.913 1.00 80.00 79 LEU A CA 1
ATOM 593 C C . LEU A 1 79 ? -4.594 -17.456 -6.217 1.00 80.00 79 LEU A C 1
ATOM 595 O O . LEU A 1 79 ? -4.184 -18.611 -6.343 1.00 80.00 79 LEU A O 1
ATOM 599 N N . LYS A 1 80 ? -3.792 -16.396 -6.346 1.00 77.50 80 LYS A N 1
ATOM 600 C CA . LYS A 1 80 ? -2.341 -16.484 -6.553 1.00 77.50 80 LYS A CA 1
ATOM 601 C C . LYS A 1 80 ? -1.633 -16.139 -5.248 1.00 77.50 80 LYS A C 1
ATOM 603 O O . LYS A 1 80 ? -1.803 -15.037 -4.737 1.00 77.50 80 LYS A O 1
ATOM 608 N N . ILE A 1 81 ? -0.856 -17.079 -4.717 1.00 81.12 81 ILE A N 1
ATOM 609 C CA . ILE A 1 81 ? -0.034 -16.852 -3.525 1.00 81.12 81 ILE A CA 1
ATOM 610 C C . ILE A 1 81 ? 1.359 -16.443 -3.995 1.00 81.12 81 ILE A C 1
ATOM 612 O O . ILE A 1 81 ? 2.047 -17.225 -4.651 1.00 81.12 81 ILE A O 1
ATOM 616 N N . CYS A 1 82 ? 1.764 -15.226 -3.652 1.00 81.19 82 CYS A N 1
ATOM 617 C CA . CYS A 1 82 ? 3.128 -14.745 -3.841 1.00 81.19 82 CYS A CA 1
ATOM 618 C C . CYS A 1 82 ? 3.876 -14.841 -2.504 1.00 81.19 82 CYS A C 1
ATOM 620 O O . CYS A 1 82 ? 3.305 -14.544 -1.456 1.00 81.19 82 CYS A O 1
ATOM 622 N N . GLY A 1 83 ? 5.134 -15.289 -2.543 1.00 82.75 83 GLY A N 1
ATOM 623 C CA . GLY A 1 83 ? 6.022 -15.306 -1.377 1.00 82.75 83 GLY A CA 1
ATOM 624 C C . GLY A 1 83 ? 6.658 -13.940 -1.108 1.00 82.75 83 GLY A C 1
ATOM 625 O O . GLY A 1 83 ? 6.161 -12.907 -1.556 1.00 82.75 83 GLY A O 1
ATOM 626 N N . ASP A 1 84 ? 7.781 -13.934 -0.393 1.00 85.38 84 ASP A N 1
ATOM 627 C CA . ASP A 1 84 ? 8.453 -12.695 -0.001 1.00 85.38 84 ASP A CA 1
ATOM 628 C C . ASP A 1 84 ? 8.952 -11.863 -1.193 1.00 85.38 84 ASP A C 1
ATOM 630 O O . ASP A 1 84 ? 9.575 -12.378 -2.120 1.00 85.38 84 ASP A O 1
ATOM 634 N N . VAL A 1 85 ? 8.756 -10.544 -1.106 1.00 80.88 85 VAL A N 1
ATOM 635 C CA . VAL A 1 85 ? 9.212 -9.568 -2.113 1.00 80.88 85 VAL A CA 1
ATOM 636 C C . VAL A 1 85 ? 10.517 -8.865 -1.699 1.00 80.88 85 VAL A C 1
ATOM 638 O O . VAL A 1 85 ? 11.255 -8.400 -2.559 1.00 80.88 85 VAL A O 1
ATOM 641 N N . HIS A 1 86 ? 10.817 -8.743 -0.396 1.00 84.44 86 HIS A N 1
ATOM 642 C CA . HIS A 1 86 ? 12.044 -8.111 0.153 1.00 84.44 86 HIS A CA 1
ATOM 643 C C . HIS A 1 86 ? 12.452 -6.766 -0.495 1.00 84.44 86 HIS A C 1
ATOM 645 O O . HIS A 1 86 ? 13.631 -6.469 -0.666 1.00 84.44 86 HIS A O 1
ATOM 651 N N . GLY A 1 87 ? 11.480 -5.922 -0.867 1.00 79.06 87 GLY A N 1
ATOM 652 C CA . GLY A 1 87 ? 11.747 -4.610 -1.478 1.00 79.06 87 GLY A CA 1
ATOM 653 C C . GLY A 1 87 ? 12.088 -4.647 -2.973 1.00 79.06 87 GLY A C 1
ATOM 654 O O . GLY A 1 87 ? 12.383 -3.606 -3.560 1.00 79.06 87 GLY A O 1
ATOM 655 N N . GLN A 1 88 ? 11.997 -5.809 -3.622 1.00 83.50 88 GLN A N 1
ATOM 656 C CA . GLN A 1 88 ? 12.142 -5.951 -5.070 1.00 83.50 88 GLN A CA 1
ATOM 657 C C . GLN A 1 88 ? 10.859 -5.520 -5.793 1.00 83.50 88 GLN A C 1
ATOM 659 O O . GLN A 1 88 ? 10.133 -6.323 -6.374 1.00 83.50 88 GLN A O 1
ATOM 664 N N . TYR A 1 89 ? 10.572 -4.218 -5.763 1.00 83.94 89 TYR A N 1
ATOM 665 C CA . TYR A 1 89 ? 9.356 -3.657 -6.357 1.00 83.94 89 TYR A CA 1
ATOM 666 C C . TYR A 1 89 ? 9.206 -3.999 -7.849 1.00 83.94 89 TYR A C 1
ATOM 668 O O . TYR A 1 89 ? 8.116 -4.302 -8.321 1.00 83.94 89 TYR A O 1
ATOM 676 N N . TYR A 1 90 ? 10.315 -4.036 -8.588 1.00 81.62 90 TYR A N 1
ATOM 677 C CA . TYR A 1 90 ? 10.306 -4.403 -10.004 1.00 81.62 90 TYR A CA 1
ATOM 678 C C . TYR A 1 90 ? 9.881 -5.863 -10.247 1.00 81.62 90 TYR A C 1
ATOM 680 O O . TYR A 1 90 ? 9.152 -6.142 -11.199 1.00 81.62 90 TYR A O 1
ATOM 688 N N . ASP A 1 91 ? 10.275 -6.788 -9.368 1.00 82.12 91 ASP A N 1
ATOM 689 C CA . ASP A 1 91 ? 9.843 -8.186 -9.453 1.00 82.12 91 ASP A CA 1
ATOM 690 C C . ASP A 1 91 ? 8.365 -8.332 -9.069 1.00 82.12 91 ASP A C 1
ATOM 692 O O . ASP A 1 91 ? 7.648 -9.117 -9.686 1.00 82.12 91 ASP A O 1
ATOM 696 N N . LEU A 1 92 ? 7.868 -7.509 -8.137 1.00 83.44 92 LEU A N 1
ATOM 697 C CA . LEU A 1 92 ? 6.439 -7.420 -7.828 1.00 83.44 92 LEU A CA 1
ATOM 698 C C . LEU A 1 92 ? 5.612 -6.931 -9.031 1.00 83.44 92 LEU A C 1
ATOM 700 O O . LEU A 1 92 ? 4.582 -7.525 -9.340 1.00 83.44 92 LEU A O 1
ATOM 704 N N . LEU A 1 93 ? 6.073 -5.900 -9.750 1.00 82.00 93 LEU A N 1
ATOM 705 C CA . LEU A 1 93 ? 5.415 -5.438 -10.982 1.00 82.00 93 LEU A CA 1
ATOM 706 C C . LEU A 1 93 ? 5.354 -6.550 -12.035 1.00 82.00 93 LEU A C 1
ATOM 708 O O . LEU A 1 93 ? 4.305 -6.776 -12.635 1.00 82.00 93 LEU A O 1
ATOM 712 N N . ARG A 1 94 ? 6.447 -7.303 -12.207 1.00 79.44 94 ARG A N 1
ATOM 713 C CA . ARG A 1 94 ? 6.471 -8.474 -13.094 1.00 79.44 94 ARG A CA 1
ATOM 714 C C . ARG A 1 94 ? 5.516 -9.569 -12.634 1.00 79.44 94 ARG A C 1
ATOM 716 O O . ARG A 1 94 ? 4.848 -10.168 -13.468 1.00 79.44 94 ARG A O 1
ATOM 723 N N . LEU A 1 95 ? 5.417 -9.840 -11.332 1.00 78.81 95 LEU A N 1
ATOM 724 C CA . LEU A 1 95 ? 4.446 -10.804 -10.801 1.00 78.81 95 LEU A CA 1
ATOM 725 C C . LEU A 1 95 ? 3.010 -10.408 -11.154 1.00 78.81 95 LEU A C 1
ATOM 727 O O . LEU A 1 95 ? 2.222 -11.283 -11.508 1.00 78.81 95 LEU A O 1
ATOM 731 N N . PHE A 1 96 ? 2.678 -9.116 -11.128 1.00 76.38 96 PHE A N 1
ATOM 732 C CA . PHE A 1 96 ? 1.383 -8.640 -11.610 1.00 76.38 96 PHE A CA 1
ATOM 733 C C . PHE A 1 96 ? 1.215 -8.816 -13.126 1.00 76.38 96 PHE A C 1
ATOM 735 O O . PHE A 1 96 ? 0.135 -9.189 -13.566 1.00 76.38 96 PHE A O 1
ATOM 742 N N . GLU A 1 97 ? 2.260 -8.640 -13.939 1.00 74.19 97 GLU A N 1
ATOM 743 C CA . GLU A 1 97 ? 2.198 -8.916 -15.386 1.00 74.19 97 GLU A CA 1
ATOM 744 C C . GLU A 1 97 ? 1.959 -10.404 -15.691 1.00 74.19 97 GLU A C 1
ATOM 746 O O . GLU A 1 97 ? 1.054 -10.743 -16.452 1.00 74.19 97 GLU A O 1
ATOM 751 N N . TYR A 1 98 ? 2.723 -11.305 -15.062 1.00 67.56 98 TYR A N 1
ATOM 752 C CA . TYR A 1 98 ? 2.574 -12.758 -15.229 1.00 67.56 98 TYR A CA 1
ATOM 753 C C . TYR A 1 98 ? 1.280 -13.291 -14.610 1.00 67.56 98 TYR A C 1
ATOM 755 O O . TYR A 1 98 ? 0.683 -14.244 -15.112 1.00 67.56 98 TYR A O 1
ATOM 763 N N . GLY A 1 99 ? 0.843 -12.686 -13.508 1.00 63.38 99 GLY A N 1
ATOM 764 C CA . GLY A 1 99 ? -0.413 -12.997 -12.849 1.00 63.38 99 GLY A CA 1
ATOM 765 C C . GLY A 1 99 ? -1.634 -12.435 -13.576 1.00 63.38 99 GLY A C 1
ATOM 766 O O . GLY A 1 99 ? -2.748 -12.835 -13.247 1.00 63.38 99 GLY A O 1
ATOM 767 N N . GLY A 1 100 ? -1.449 -11.552 -14.556 1.00 56.41 100 GLY A N 1
ATOM 768 C CA . GLY A 1 100 ? -2.488 -10.636 -14.999 1.00 56.41 100 GLY A CA 1
ATOM 769 C C . GLY A 1 100 ? -2.774 -9.602 -13.909 1.00 56.41 100 GLY A C 1
ATOM 770 O O . GLY A 1 100 ? -3.153 -9.948 -12.789 1.00 56.41 100 GLY A O 1
ATOM 771 N N . VAL A 1 101 ? -2.629 -8.319 -14.237 1.00 50.03 101 VAL A N 1
ATOM 772 C CA . VAL A 1 101 ? -3.365 -7.273 -13.522 1.00 50.03 101 VAL A CA 1
ATOM 773 C C . VAL A 1 101 ? -4.830 -7.649 -13.683 1.00 50.03 101 VAL A C 1
ATOM 775 O O . VAL A 1 101 ? -5.251 -7.817 -14.823 1.00 50.03 101 VAL A O 1
ATOM 778 N N . SER A 1 102 ? -5.574 -7.912 -12.603 1.00 41.47 102 SER A N 1
ATOM 779 C CA . SER A 1 102 ? -7.002 -8.236 -12.726 1.00 41.47 102 SER A CA 1
ATOM 780 C C . SER A 1 102 ? -7.660 -7.187 -13.629 1.00 41.47 102 SER A C 1
ATOM 782 O O . SER A 1 102 ? -7.724 -6.030 -13.221 1.00 41.47 102 SER A O 1
ATOM 784 N N . PRO A 1 103 ? -8.143 -7.540 -14.837 1.00 45.75 103 PRO A N 1
ATOM 785 C CA . PRO A 1 103 ? -8.881 -6.596 -15.672 1.00 45.75 103 PRO A CA 1
ATOM 786 C C . PRO A 1 103 ? -10.306 -6.381 -15.142 1.00 45.75 103 PRO A C 1
ATOM 788 O O . PRO A 1 103 ? -11.036 -5.537 -15.641 1.00 45.75 103 PRO A O 1
ATOM 791 N N . GLU A 1 104 ? -10.717 -7.153 -14.137 1.00 42.84 104 GLU A N 1
ATOM 792 C CA . GLU A 1 104 ? -12.107 -7.304 -13.732 1.00 42.84 104 GLU A CA 1
ATOM 793 C C . GLU A 1 104 ? -12.205 -7.096 -12.215 1.00 42.84 104 GLU A C 1
ATOM 795 O O . GLU A 1 104 ? -12.281 -8.036 -11.428 1.00 42.84 104 GLU A O 1
ATOM 800 N N . GLY A 1 105 ? -12.174 -5.829 -11.801 1.00 44.47 105 GLY A N 1
ATOM 801 C CA . GLY A 1 105 ? -12.636 -5.382 -10.484 1.00 44.47 105 GLY A CA 1
ATOM 802 C C . GLY A 1 105 ? -14.167 -5.329 -10.362 1.00 44.47 105 GLY A C 1
ATOM 803 O O . GLY A 1 105 ? -14.672 -4.615 -9.507 1.00 44.47 105 GLY A O 1
ATOM 804 N N . HIS A 1 106 ? -14.914 -6.053 -11.204 1.00 38.47 106 HIS A N 1
ATOM 805 C CA . HIS A 1 106 ? -16.373 -6.134 -11.135 1.00 38.47 106 HIS A CA 1
ATOM 806 C C . HIS A 1 106 ? -16.802 -7.589 -10.908 1.00 38.47 106 HIS A C 1
ATOM 808 O O . HIS A 1 106 ? -16.629 -8.463 -11.751 1.00 38.47 106 HIS A O 1
ATOM 814 N N . HIS A 1 107 ? -17.325 -7.819 -9.710 1.00 34.75 107 HIS A N 1
ATOM 815 C CA . HIS A 1 107 ? -17.928 -9.050 -9.204 1.00 34.75 107 HIS A CA 1
ATOM 816 C C . HIS A 1 107 ? -19.066 -9.566 -10.124 1.00 34.75 107 HIS A C 1
ATOM 818 O O . HIS A 1 107 ? -19.866 -8.741 -10.571 1.00 34.75 107 HIS A O 1
ATOM 824 N N . PRO A 1 108 ? -19.213 -10.885 -10.368 1.00 33.53 108 PRO A N 1
ATOM 825 C CA . PRO A 1 108 ? -20.495 -11.508 -10.717 1.00 33.53 108 PRO A CA 1
ATOM 826 C C . PRO A 1 108 ? -21.299 -11.921 -9.478 1.00 33.53 108 PRO A C 1
ATOM 828 O O . PRO A 1 108 ? -20.700 -12.505 -8.550 1.00 33.53 108 PRO A O 1
#

InterPro domains:
  IPR029052 Metallo-dependent phosphatase-like [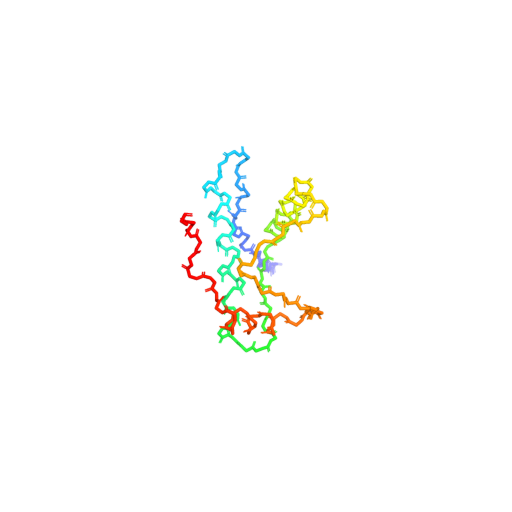G3DSA:3.60.21.10] (21-107)
  IPR029052 Metallo-dependent phosphatase-like [SSF56300] (28-105)
  IPR031675 Serine-threonine protein phosphatase, N-terminal [PF16891] (29-75)
  IPR050341 Serine/threonine-protein phosphatase PP1 catalytic subunit [PTHR11668] (32-104)

Radius of gy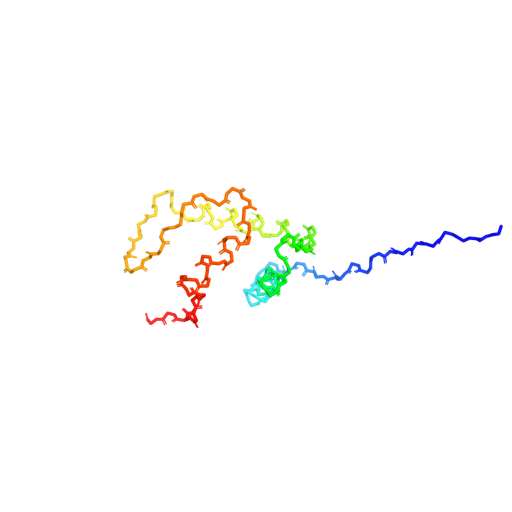ration: 18.26 Å; chains: 1; bounding box: 42×63×30 Å